Protein AF-A0A090MH27-F1 (afdb_monomer_lite)

Foldseek 3Di:
DVVCCVPPLVVLVVVLVVCVVVVPPCNLVSLQVSLVVLQVVLVVVVVVQVCCCVPVVDHPFDPDPCRCCVVVPVVSVCSNPVSVVSNVVSVVVVVVVVVVVVVVVVVVVVD

Secondary structure (DSSP, 8-state):
-HHHIIIIIHHHHHHHHHHHHTT-TTHHHHHHHHHHHHHHHHHHHHHHHHHHHHHH----S-SSHHIIIIIIIIIHHHHHHHHHHHHHHHHHHHHHHHHHHHHHHHHHHH-

Sequence (111 aa):
MEAITAILWGPMSFICAWSIVKQHPLRHPIQLIISVGQLYGDVLYFATCYFNEIVHNIVYCRPEQFYFYMYYVFCNAIWIVIPAALVVQSIVATKRAFAKVQAAEMSKKTL

Structure (mmCIF, N/CA/C/O backbone):
data_AF-A0A090MH27-F1
#
_entry.id   AF-A0A090MH27-F1
#
loop_
_atom_site.group_PDB
_atom_site.id
_atom_site.type_symbol
_atom_site.label_atom_id
_atom_site.label_alt_id
_atom_site.label_comp_id
_atom_site.label_asym_id
_atom_site.label_entity_id
_atom_site.label_seq_id
_atom_site.pdbx_PDB_ins_code
_atom_site.Cartn_x
_atom_site.Cartn_y
_atom_site.Cartn_z
_atom_site.occupancy
_atom_site.B_iso_or_equiv
_atom_site.auth_seq_id
_atom_site.auth_comp_id
_atom_site.auth_asym_id
_atom_site.auth_atom_id
_atom_site.pdbx_PDB_model_num
ATOM 1 N N . MET A 1 1 ? 13.861 1.090 -4.612 1.00 70.44 1 MET A N 1
ATOM 2 C CA . MET A 1 1 ? 12.450 0.793 -4.302 1.00 70.44 1 MET A CA 1
ATOM 3 C C . MET A 1 1 ? 12.293 -0.680 -3.921 1.00 70.44 1 MET A C 1
ATOM 5 O O . MET A 1 1 ? 11.902 -0.937 -2.792 1.00 70.44 1 MET A O 1
ATOM 9 N N . GLU A 1 2 ? 12.782 -1.610 -4.747 1.00 75.44 2 GLU A N 1
ATOM 10 C CA . GLU A 1 2 ? 12.766 -3.066 -4.474 1.00 75.44 2 GLU A CA 1
ATOM 11 C C . GLU A 1 2 ? 13.368 -3.521 -3.130 1.00 75.44 2 GLU A C 1
ATOM 13 O O . GLU A 1 2 ? 12.830 -4.389 -2.454 1.00 75.44 2 GLU A O 1
ATOM 18 N N . ALA A 1 3 ? 14.476 -2.923 -2.680 1.00 73.88 3 ALA A N 1
ATOM 19 C CA . ALA A 1 3 ? 15.062 -3.300 -1.388 1.00 73.88 3 ALA A CA 1
ATOM 20 C C . ALA A 1 3 ? 14.137 -2.954 -0.203 1.00 73.88 3 ALA A C 1
ATOM 22 O O . ALA A 1 3 ? 14.061 -3.693 0.775 1.00 73.88 3 ALA A O 1
ATOM 23 N N . ILE A 1 4 ? 13.405 -1.839 -0.302 1.00 77.31 4 ILE A N 1
ATOM 24 C CA . ILE A 1 4 ? 12.469 -1.387 0.733 1.00 77.31 4 ILE A CA 1
ATOM 25 C C . ILE A 1 4 ? 11.220 -2.271 0.729 1.00 77.31 4 ILE A C 1
ATOM 27 O O . ILE A 1 4 ? 10.759 -2.681 1.793 1.00 77.31 4 ILE A O 1
ATOM 31 N N . THR A 1 5 ? 10.695 -2.610 -0.452 1.00 76.88 5 THR A N 1
ATOM 32 C CA . THR A 1 5 ? 9.536 -3.504 -0.571 1.00 76.88 5 THR A CA 1
ATOM 33 C C . THR A 1 5 ? 9.858 -4.899 -0.038 1.00 76.88 5 THR A C 1
ATOM 35 O O . THR A 1 5 ? 9.075 -5.450 0.738 1.00 76.88 5 THR A O 1
ATOM 38 N N . ALA A 1 6 ? 11.042 -5.430 -0.348 1.00 77.00 6 ALA A N 1
ATOM 39 C CA . ALA A 1 6 ? 11.480 -6.740 0.119 1.00 77.00 6 ALA A CA 1
ATOM 40 C C . ALA A 1 6 ? 11.729 -6.793 1.637 1.00 77.00 6 ALA A C 1
ATOM 42 O O . ALA A 1 6 ? 11.297 -7.740 2.291 1.00 77.00 6 ALA A O 1
ATOM 43 N N . ILE A 1 7 ? 12.407 -5.790 2.209 1.00 84.56 7 ILE A N 1
ATOM 44 C CA . ILE A 1 7 ? 12.851 -5.826 3.614 1.00 84.56 7 ILE A CA 1
ATOM 45 C C . ILE A 1 7 ? 11.775 -5.310 4.577 1.00 84.56 7 ILE A C 1
ATOM 47 O O . ILE A 1 7 ? 11.691 -5.792 5.705 1.00 84.56 7 ILE A O 1
ATOM 51 N N . LEU A 1 8 ? 10.942 -4.352 4.160 1.00 83.19 8 LEU A N 1
ATOM 52 C CA . LEU A 1 8 ? 9.911 -3.769 5.025 1.00 83.19 8 LEU A CA 1
ATOM 53 C C . LEU A 1 8 ? 8.518 -4.306 4.697 1.00 83.19 8 LEU A C 1
ATOM 55 O O . LEU A 1 8 ? 7.869 -4.895 5.564 1.00 83.19 8 LEU A O 1
ATOM 59 N N . TRP A 1 9 ? 8.051 -4.148 3.454 1.00 83.94 9 TRP A N 1
ATOM 60 C CA . TRP A 1 9 ? 6.667 -4.494 3.107 1.00 83.94 9 TRP A CA 1
ATOM 61 C C . TRP A 1 9 ? 6.407 -6.003 3.109 1.00 83.94 9 TRP A C 1
ATOM 63 O O . TRP A 1 9 ? 5.330 -6.421 3.537 1.00 83.94 9 TRP A O 1
ATOM 73 N N . GLY A 1 10 ? 7.386 -6.820 2.712 1.00 84.81 10 GLY A N 1
ATOM 74 C CA . GLY A 1 10 ? 7.307 -8.283 2.773 1.00 84.81 10 GLY A CA 1
ATOM 75 C C . GLY A 1 10 ? 7.037 -8.799 4.195 1.00 84.81 10 GLY A C 1
ATOM 76 O O . GLY A 1 10 ? 5.956 -9.339 4.447 1.00 84.81 10 GLY A O 1
ATOM 77 N N . PRO A 1 11 ? 7.950 -8.584 5.163 1.00 88.75 11 PRO A N 1
ATOM 78 C CA . PRO A 1 11 ? 7.750 -8.997 6.553 1.00 88.75 11 PRO A CA 1
ATOM 79 C C . PRO A 1 11 ? 6.499 -8.391 7.199 1.00 88.75 1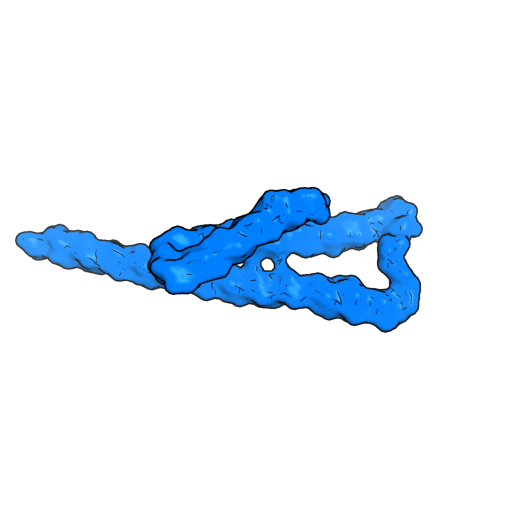1 PRO A C 1
ATOM 81 O O . PRO A 1 11 ? 5.742 -9.094 7.871 1.00 88.75 11 PRO A O 1
ATOM 84 N N . MET A 1 12 ? 6.221 -7.105 6.957 1.00 87.62 12 MET A N 1
ATOM 85 C CA . MET A 1 12 ? 5.027 -6.454 7.504 1.00 87.62 12 MET A CA 1
ATOM 86 C C . MET A 1 12 ? 3.720 -7.047 6.971 1.00 87.62 12 MET A C 1
ATOM 88 O O . MET A 1 12 ? 2.730 -7.080 7.703 1.00 87.62 12 MET A O 1
ATOM 92 N N . SER A 1 13 ? 3.699 -7.566 5.743 1.00 88.62 13 SER A N 1
ATOM 93 C CA . SER A 1 13 ? 2.512 -8.225 5.188 1.00 88.62 13 SER A CA 1
ATOM 94 C C . SER A 1 13 ? 2.148 -9.496 5.962 1.00 88.62 13 SER A C 1
ATOM 96 O O . SER A 1 13 ? 0.966 -9.738 6.212 1.00 88.62 13 SER A O 1
ATOM 98 N N . PHE A 1 14 ? 3.135 -10.254 6.455 1.00 91.38 14 PHE A N 1
ATOM 99 C CA . PHE A 1 14 ? 2.884 -11.394 7.347 1.00 91.38 14 PHE A CA 1
ATOM 100 C C . PHE A 1 14 ? 2.323 -10.953 8.703 1.00 91.38 14 PHE A C 1
ATOM 102 O O . PHE A 1 14 ? 1.377 -11.560 9.210 1.00 91.38 14 PHE A O 1
ATOM 109 N N . ILE A 1 15 ? 2.842 -9.858 9.267 1.00 90.81 15 ILE A N 1
ATOM 110 C CA . ILE A 1 15 ? 2.312 -9.270 10.509 1.00 90.81 15 ILE A CA 1
ATOM 111 C C . ILE A 1 15 ? 0.866 -8.797 10.303 1.00 90.81 15 ILE A C 1
ATOM 113 O O .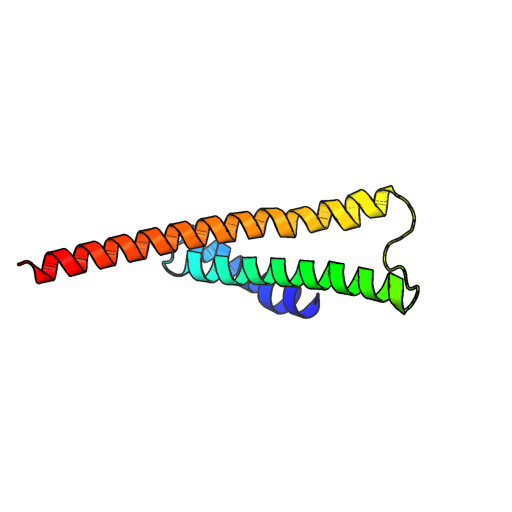 ILE A 1 15 ? 0.014 -8.987 11.175 1.00 90.81 15 ILE A O 1
ATOM 117 N N . CYS A 1 16 ? 0.560 -8.218 9.142 1.00 91.12 16 CYS A N 1
ATOM 118 C CA . CYS A 1 16 ? -0.794 -7.819 8.776 1.00 91.12 16 CYS A CA 1
ATOM 119 C C . CYS A 1 16 ? -1.728 -9.031 8.684 1.00 91.12 16 CYS A C 1
ATOM 121 O O .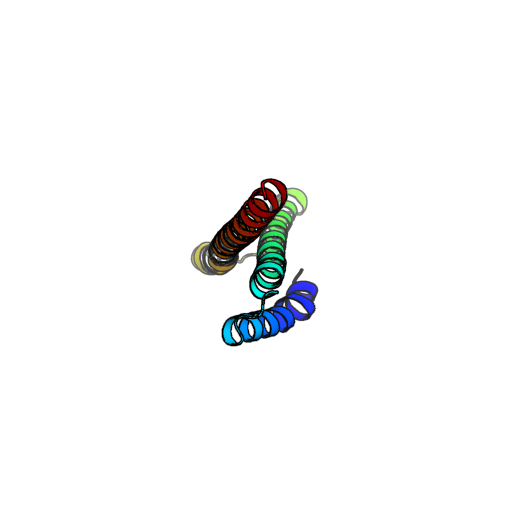 CYS A 1 16 ? -2.802 -9.013 9.284 1.00 91.12 16 CYS A O 1
ATOM 123 N N . ALA A 1 17 ? -1.306 -10.107 8.014 1.00 91.81 17 ALA A N 1
ATOM 124 C CA . ALA A 1 17 ? -2.069 -11.352 7.930 1.00 91.81 17 ALA A CA 1
ATOM 125 C C . ALA A 1 17 ? -2.355 -11.942 9.321 1.00 91.81 17 ALA A C 1
ATOM 127 O O . ALA A 1 17 ? -3.501 -12.260 9.645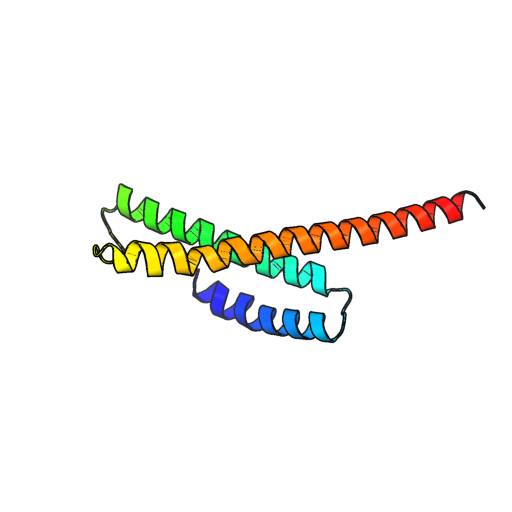 1.00 91.81 17 ALA A O 1
ATOM 128 N N . TRP A 1 18 ? -1.344 -11.995 10.191 1.00 94.12 18 TRP A N 1
ATOM 129 C CA . TRP A 1 18 ? -1.515 -12.417 11.581 1.00 94.12 18 TRP A CA 1
ATOM 130 C C . TRP A 1 18 ? -2.494 -11.512 12.346 1.00 94.12 18 TRP A C 1
ATOM 132 O O . TRP A 1 18 ? -3.387 -12.003 13.041 1.00 94.12 18 TRP A O 1
ATOM 142 N N . SER A 1 19 ? -2.387 -10.193 12.164 1.00 92.00 19 SER A N 1
ATOM 143 C CA . SER A 1 19 ? -3.275 -9.204 12.791 1.00 92.00 19 SER A CA 1
ATOM 144 C C . SER A 1 19 ? -4.728 -9.351 12.330 1.00 92.00 19 SER A C 1
ATOM 146 O O . SER A 1 19 ? -5.644 -9.129 13.122 1.00 92.00 19 SER A O 1
ATOM 148 N N . ILE A 1 20 ? -4.957 -9.754 11.073 1.00 91.69 20 ILE A N 1
ATOM 149 C CA . ILE A 1 20 ? -6.288 -10.077 10.543 1.00 91.69 20 ILE A CA 1
ATOM 150 C C . ILE A 1 20 ? -6.853 -11.309 11.254 1.00 91.69 20 ILE A C 1
ATOM 152 O O . ILE A 1 20 ? -7.971 -11.248 11.767 1.00 91.69 20 ILE A O 1
ATOM 156 N N . VAL A 1 21 ? -6.083 -12.398 11.336 1.00 94.31 21 VAL A N 1
ATOM 157 C CA . VAL A 1 21 ? -6.523 -13.653 11.970 1.00 94.31 21 VAL A CA 1
ATOM 158 C C . VAL A 1 21 ? -6.833 -13.450 13.454 1.00 94.31 21 VAL A C 1
ATOM 160 O O . VAL A 1 21 ? -7.838 -13.948 13.952 1.00 94.31 21 VAL A O 1
ATOM 163 N N . LYS A 1 22 ? -6.006 -12.678 14.164 1.00 93.12 22 LYS A N 1
ATOM 164 C CA . LYS A 1 22 ? -6.184 -12.397 15.595 1.00 93.12 22 LYS A CA 1
ATOM 165 C C . LYS A 1 22 ? -7.170 -11.267 15.902 1.00 93.12 22 LYS A C 1
ATOM 167 O O . LYS A 1 22 ? -7.349 -10.958 17.074 1.00 93.12 22 LYS A O 1
ATOM 172 N N . GLN A 1 23 ? -7.788 -10.648 14.888 1.00 89.69 23 GLN A N 1
ATOM 173 C CA . GLN A 1 23 ? -8.627 -9.447 15.043 1.00 89.69 23 GLN A CA 1
ATOM 174 C C . GLN A 1 23 ? -7.936 -8.362 15.890 1.00 89.69 23 GLN A C 1
ATOM 176 O O . GLN A 1 23 ? -8.554 -7.704 16.726 1.00 89.69 23 GLN A O 1
ATOM 181 N N . HIS A 1 24 ? -6.626 -8.198 15.698 1.00 91.44 24 HIS A N 1
ATOM 182 C CA . HIS A 1 24 ? -5.821 -7.303 16.517 1.00 91.44 24 HIS A CA 1
ATOM 183 C C . HIS A 1 24 ? -6.244 -5.841 16.277 1.00 91.44 24 HIS A C 1
ATOM 185 O O . HIS A 1 24 ? -6.422 -5.450 15.119 1.00 91.44 24 HIS A O 1
ATOM 191 N N . PRO A 1 25 ? -6.356 -4.987 17.314 1.00 89.62 25 PRO A N 1
ATOM 192 C CA . PRO A 1 25 ? -6.793 -3.595 17.149 1.00 89.62 25 PRO A CA 1
ATOM 193 C C . PRO A 1 25 ? -5.883 -2.784 16.211 1.00 89.62 25 PRO A C 1
ATOM 195 O O . PRO A 1 25 ? -6.343 -1.868 15.534 1.00 89.62 25 PRO A O 1
ATOM 198 N N . LEU A 1 26 ? -4.605 -3.165 16.101 1.00 91.44 26 LEU A N 1
ATOM 199 C CA . LEU A 1 26 ? -3.645 -2.536 15.183 1.00 91.44 26 LEU A CA 1
ATOM 200 C C . LEU A 1 26 ? -3.745 -3.014 13.724 1.00 91.44 26 LEU A C 1
ATOM 202 O O . LEU A 1 26 ? -2.985 -2.532 12.887 1.00 91.44 26 LEU A O 1
ATOM 206 N N . ARG A 1 27 ? -4.685 -3.905 13.382 1.00 93.06 27 ARG A N 1
ATOM 207 C CA . ARG A 1 27 ? -4.874 -4.401 12.009 1.00 93.06 27 ARG A CA 1
ATOM 208 C C . ARG A 1 27 ? -5.008 -3.264 10.998 1.00 93.06 27 ARG A C 1
ATOM 210 O O . ARG A 1 27 ? -4.305 -3.255 9.996 1.00 93.06 27 ARG A O 1
ATOM 217 N N . HIS A 1 28 ? -5.900 -2.308 11.262 1.00 93.50 28 HIS A N 1
ATOM 218 C CA . HIS A 1 28 ? -6.184 -1.216 10.329 1.00 93.50 28 HIS A CA 1
ATOM 219 C C . HIS A 1 28 ? -5.019 -0.229 10.169 1.00 93.50 28 HIS A C 1
ATOM 221 O O . HIS A 1 28 ? -4.699 0.083 9.023 1.00 93.50 28 HIS A O 1
ATOM 227 N N . PRO A 1 29 ? -4.337 0.210 11.246 1.00 93.69 29 PRO A N 1
ATOM 228 C CA . PRO A 1 29 ? -3.089 0.964 11.130 1.00 93.69 29 PRO A CA 1
ATOM 229 C C . PRO A 1 29 ? -2.000 0.244 10.325 1.00 93.69 29 PRO A C 1
ATOM 231 O O . PRO A 1 29 ? -1.434 0.835 9.410 1.00 93.69 29 PRO A O 1
ATOM 234 N N . ILE A 1 30 ? -1.737 -1.036 10.610 1.00 92.75 30 ILE A N 1
ATOM 235 C CA . ILE A 1 30 ? -0.696 -1.814 9.914 1.00 92.75 30 ILE A CA 1
ATOM 236 C C . ILE A 1 30 ? -1.047 -1.972 8.429 1.00 92.75 30 ILE A C 1
ATOM 238 O O . ILE A 1 30 ? -0.219 -1.687 7.565 1.00 92.75 30 ILE A O 1
ATOM 242 N N . GLN A 1 31 ? -2.295 -2.346 8.127 1.00 94.06 31 GLN A N 1
ATOM 243 C CA . GLN A 1 31 ? -2.807 -2.448 6.758 1.00 94.06 31 GLN A CA 1
ATOM 244 C C . GLN A 1 31 ? -2.684 -1.115 6.009 1.00 94.06 31 GLN A C 1
ATOM 246 O O . GLN A 1 31 ? -2.306 -1.108 4.839 1.00 94.06 31 GLN A O 1
ATOM 251 N N . LEU A 1 32 ? -2.983 0.009 6.670 1.00 94.31 32 LEU A N 1
ATOM 252 C CA . LEU A 1 32 ? -2.891 1.345 6.080 1.00 94.31 32 LEU A CA 1
ATOM 253 C C . LEU A 1 32 ? -1.445 1.691 5.704 1.00 94.31 32 LEU A C 1
ATOM 255 O O . LEU A 1 32 ? -1.208 2.110 4.576 1.00 94.31 32 LEU A O 1
ATOM 259 N N . ILE A 1 33 ? -0.488 1.478 6.614 1.00 93.38 33 ILE A N 1
ATOM 260 C CA . ILE A 1 33 ? 0.933 1.785 6.381 1.00 93.38 33 ILE A CA 1
ATOM 261 C C . ILE A 1 33 ? 1.470 0.973 5.200 1.00 93.38 33 ILE A C 1
ATOM 263 O O . ILE A 1 33 ? 2.078 1.545 4.298 1.00 93.38 33 ILE A O 1
ATOM 267 N N . ILE A 1 34 ? 1.208 -0.339 5.174 1.00 92.88 34 ILE A N 1
ATOM 268 C CA . ILE A 1 34 ? 1.644 -1.211 4.072 1.00 92.88 34 ILE A CA 1
ATOM 269 C C . ILE A 1 34 ? 1.027 -0.746 2.755 1.00 92.88 34 ILE A C 1
ATOM 271 O O . ILE A 1 34 ? 1.730 -0.608 1.760 1.00 92.88 34 ILE A O 1
ATOM 275 N N . SER A 1 35 ? -0.281 -0.480 2.749 1.00 93.88 35 SER A N 1
ATOM 276 C CA . SER A 1 35 ? -0.999 -0.142 1.520 1.00 93.88 35 SER A CA 1
ATOM 277 C C . SER A 1 35 ? -0.545 1.201 0.940 1.00 93.88 35 SER A C 1
ATOM 279 O O . SER A 1 35 ? -0.318 1.303 -0.260 1.00 93.88 35 SER A O 1
ATOM 281 N N . VAL A 1 36 ? -0.343 2.219 1.783 1.00 93.44 36 VAL A N 1
ATOM 282 C CA . VAL A 1 36 ? 0.227 3.507 1.352 1.00 93.44 36 VAL A CA 1
ATOM 283 C C . VAL A 1 36 ? 1.668 3.334 0.873 1.00 93.44 36 VAL A C 1
ATOM 285 O O . VAL A 1 36 ? 2.053 3.936 -0.124 1.00 93.44 36 VAL A O 1
ATOM 288 N N . GLY A 1 37 ? 2.450 2.486 1.544 1.00 91.00 37 GLY A N 1
ATOM 289 C CA . GLY A 1 37 ? 3.814 2.151 1.144 1.00 91.00 37 GLY A CA 1
ATOM 290 C C . GLY A 1 37 ? 3.909 1.531 -0.251 1.00 91.00 37 GLY A C 1
ATOM 291 O O . GLY A 1 37 ? 4.779 1.923 -1.027 1.00 91.00 37 GLY A O 1
ATOM 292 N N . GLN A 1 38 ? 2.996 0.613 -0.582 1.00 91.06 38 GLN A N 1
ATOM 293 C CA . GLN A 1 38 ? 2.902 0.009 -1.917 1.00 91.06 38 GLN A CA 1
ATOM 294 C C . GLN A 1 38 ? 2.495 1.042 -2.973 1.00 91.06 38 GLN A C 1
ATOM 296 O O . GLN A 1 38 ? 3.185 1.184 -3.976 1.00 91.06 38 GLN A O 1
ATOM 301 N N . LEU A 1 39 ? 1.462 1.851 -2.701 1.00 92.56 39 LEU A N 1
ATOM 30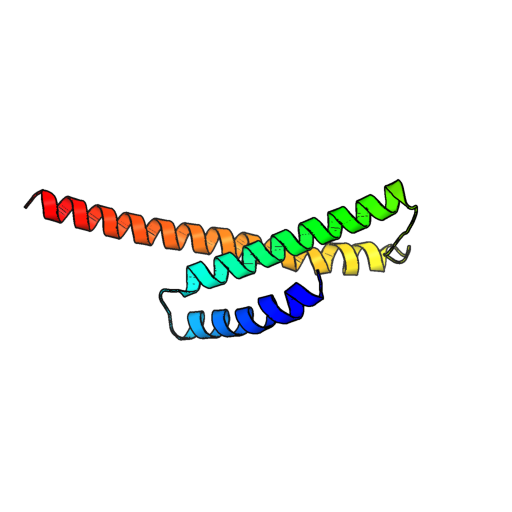2 C CA . LEU A 1 39 ? 1.037 2.923 -3.612 1.00 92.56 39 LEU A CA 1
ATOM 303 C C . LEU A 1 39 ? 2.156 3.932 -3.886 1.00 92.56 39 LEU A C 1
ATOM 305 O O . LEU A 1 39 ? 2.351 4.355 -5.022 1.00 92.56 39 LEU A O 1
ATOM 309 N N . TYR A 1 40 ? 2.900 4.320 -2.850 1.00 91.19 40 TYR A N 1
ATOM 310 C CA . TYR A 1 40 ? 4.049 5.206 -3.001 1.00 91.19 40 TYR A CA 1
ATOM 311 C C . TYR A 1 40 ? 5.158 4.561 -3.843 1.00 91.19 40 TYR A C 1
ATOM 313 O O . TYR A 1 40 ? 5.738 5.228 -4.700 1.00 91.19 40 TYR A O 1
ATOM 321 N N . GLY A 1 41 ? 5.426 3.269 -3.624 1.00 89.88 41 GLY A N 1
ATOM 322 C CA . GLY A 1 41 ? 6.360 2.482 -4.428 1.00 89.88 41 GLY A CA 1
ATOM 323 C C . GLY A 1 41 ? 5.994 2.494 -5.910 1.00 89.88 41 GLY A C 1
ATOM 324 O O . GLY A 1 41 ? 6.828 2.877 -6.726 1.00 89.88 41 GLY A O 1
ATOM 325 N N . ASP A 1 42 ? 4.741 2.182 -6.240 1.00 89.31 42 ASP A N 1
ATOM 326 C CA . ASP A 1 42 ? 4.254 2.146 -7.624 1.00 89.31 42 ASP A CA 1
ATOM 327 C C . ASP A 1 42 ? 4.269 3.528 -8.282 1.00 89.31 42 ASP A C 1
ATOM 329 O O . ASP A 1 42 ? 4.716 3.676 -9.417 1.00 89.31 42 ASP A O 1
ATOM 333 N N . VAL A 1 43 ? 3.847 4.581 -7.578 1.00 89.31 43 VAL A N 1
ATOM 334 C CA . VAL A 1 43 ? 3.930 5.947 -8.121 1.00 89.31 43 VAL A CA 1
ATOM 335 C C . VAL A 1 43 ? 5.381 6.308 -8.444 1.00 89.31 43 VAL A C 1
ATOM 337 O O . VAL A 1 43 ? 5.659 6.851 -9.515 1.00 89.31 43 VAL A O 1
ATOM 340 N N . LEU A 1 44 ? 6.319 5.968 -7.556 1.00 89.38 44 LEU A N 1
ATOM 341 C CA . LEU A 1 44 ? 7.742 6.197 -7.790 1.00 89.38 44 LEU A CA 1
ATOM 342 C C . LEU A 1 44 ? 8.281 5.326 -8.937 1.00 89.38 44 LEU A C 1
ATOM 344 O O . LEU A 1 44 ? 9.123 5.794 -9.703 1.00 89.38 44 LEU A O 1
ATOM 348 N N . TYR A 1 45 ? 7.782 4.097 -9.095 1.00 87.75 45 TYR A N 1
ATOM 349 C CA . TYR A 1 45 ? 8.113 3.211 -10.211 1.00 87.75 45 TYR A CA 1
ATOM 350 C C . TYR A 1 45 ? 7.785 3.873 -11.549 1.00 87.75 45 TYR A C 1
ATOM 352 O O . TYR A 1 45 ? 8.680 4.152 -12.345 1.00 87.75 45 TYR A O 1
ATOM 360 N N . PHE A 1 46 ? 6.510 4.209 -11.756 1.00 86.56 46 PHE A N 1
ATOM 361 C CA . PHE A 1 46 ? 6.037 4.794 -13.006 1.00 86.56 46 PHE A CA 1
ATOM 362 C C . PHE A 1 46 ? 6.698 6.147 -13.280 1.00 86.56 46 PHE A C 1
ATOM 364 O O . PHE A 1 46 ? 7.102 6.413 -14.412 1.00 86.56 46 PHE A O 1
ATOM 371 N N . ALA A 1 47 ? 6.872 6.980 -12.249 1.00 86.81 47 ALA A N 1
ATOM 372 C CA . ALA A 1 47 ? 7.529 8.276 -12.387 1.00 86.81 47 ALA A CA 1
ATOM 373 C C . ALA A 1 47 ? 8.998 8.143 -12.813 1.00 86.81 47 ALA A C 1
ATOM 375 O O . ALA A 1 47 ? 9.445 8.871 -13.698 1.00 86.81 47 ALA A O 1
ATOM 376 N N . THR A 1 48 ? 9.751 7.215 -12.216 1.00 86.44 48 THR A N 1
ATOM 377 C CA . THR A 1 48 ? 11.167 7.017 -12.561 1.00 86.44 48 THR A CA 1
ATOM 378 C C . THR A 1 48 ? 11.337 6.372 -13.931 1.00 86.44 48 THR A C 1
ATOM 380 O O . THR A 1 48 ? 12.213 6.805 -14.679 1.00 86.44 48 THR A O 1
ATOM 383 N N . CYS A 1 49 ? 10.493 5.407 -14.308 1.00 85.56 49 CYS A N 1
ATOM 384 C CA . CYS A 1 49 ? 10.488 4.850 -15.662 1.00 85.56 49 CYS A CA 1
ATOM 385 C C . CYS A 1 49 ? 10.209 5.935 -16.711 1.00 85.56 49 CYS A C 1
ATOM 387 O O . CYS A 1 49 ? 11.001 6.096 -17.636 1.00 85.56 49 CYS A O 1
ATOM 389 N N . TYR A 1 50 ? 9.157 6.735 -16.518 1.00 84.50 50 TYR A N 1
ATOM 390 C CA . TYR A 1 50 ? 8.787 7.814 -17.437 1.00 84.50 50 TYR A CA 1
ATOM 391 C C . TYR A 1 50 ? 9.855 8.915 -17.527 1.00 84.50 50 TYR A C 1
ATOM 393 O O . TYR A 1 50 ? 10.190 9.385 -18.613 1.00 84.50 50 TYR A O 1
ATOM 401 N N . PHE A 1 51 ? 10.442 9.308 -16.393 1.00 85.81 51 PHE A N 1
ATOM 402 C CA . PHE A 1 51 ? 11.510 10.307 -16.366 1.00 85.81 51 PHE A CA 1
ATOM 403 C C . PHE A 1 51 ? 12.757 9.841 -17.129 1.00 85.81 51 PHE A C 1
ATOM 405 O O . PHE A 1 51 ? 13.321 10.605 -17.908 1.00 85.81 51 PHE A O 1
ATOM 412 N N . ASN A 1 52 ? 13.184 8.591 -16.934 1.00 83.94 52 ASN A N 1
ATOM 413 C CA . ASN A 1 52 ? 14.348 8.046 -17.636 1.00 83.94 52 ASN A CA 1
ATOM 414 C C . ASN A 1 52 ? 14.105 7.870 -19.136 1.00 83.94 52 ASN A C 1
ATOM 416 O O . ASN A 1 52 ? 15.027 8.080 -19.925 1.00 83.94 52 ASN A O 1
ATOM 420 N N . GLU A 1 53 ? 12.880 7.538 -19.534 1.00 84.31 53 GLU A N 1
ATOM 421 C CA . GLU A 1 53 ? 12.509 7.473 -20.943 1.00 84.31 53 GLU A CA 1
ATOM 422 C C . GLU A 1 53 ? 12.629 8.855 -21.604 1.00 84.31 53 GLU A C 1
ATOM 424 O O . GLU A 1 53 ? 13.285 8.985 -22.632 1.00 84.31 53 GLU A O 1
ATOM 429 N N . ILE A 1 54 ? 12.099 9.908 -20.973 1.00 83.81 54 ILE A N 1
ATOM 430 C CA . ILE A 1 54 ? 12.116 11.269 -21.535 1.00 83.81 54 ILE A CA 1
ATOM 431 C C . ILE A 1 54 ? 13.502 11.911 -21.503 1.00 83.81 54 ILE A C 1
ATOM 433 O O . ILE A 1 54 ? 13.921 12.538 -22.474 1.00 83.81 54 ILE A O 1
ATOM 437 N N . VAL A 1 55 ? 14.196 11.825 -20.368 1.00 86.81 55 VAL A N 1
ATOM 438 C CA . VAL A 1 55 ? 15.426 12.597 -20.133 1.00 86.81 55 VAL A CA 1
ATOM 439 C C . VAL A 1 55 ? 16.659 11.838 -20.603 1.00 86.81 55 VAL A C 1
ATOM 441 O O . VAL A 1 55 ? 17.584 12.437 -21.150 1.00 86.81 55 VAL A O 1
ATOM 444 N N . HIS A 1 56 ? 16.680 10.521 -20.405 1.00 81.44 56 HIS A N 1
ATOM 445 C CA . HIS A 1 56 ? 17.849 9.689 -20.676 1.00 81.44 56 HIS A CA 1
ATOM 446 C C . HIS A 1 56 ? 17.684 8.794 -21.912 1.00 81.44 56 HIS A C 1
ATOM 448 O O . HIS A 1 56 ? 18.659 8.163 -22.312 1.00 81.44 56 HIS A O 1
ATOM 454 N N . ASN A 1 57 ? 16.502 8.763 -22.550 1.00 80.69 57 ASN A N 1
ATOM 455 C CA . ASN A 1 57 ? 16.170 7.849 -23.653 1.00 80.69 57 ASN A CA 1
ATOM 456 C C . ASN A 1 57 ? 16.440 6.371 -23.300 1.00 80.69 57 ASN A C 1
ATOM 458 O O . ASN A 1 57 ? 16.758 5.557 -24.168 1.00 80.69 57 ASN A O 1
ATOM 462 N N . ILE A 1 58 ? 16.333 6.021 -22.012 1.00 79.12 58 ILE A N 1
ATOM 463 C CA . ILE A 1 58 ? 16.508 4.653 -21.519 1.00 79.12 58 ILE A CA 1
ATOM 464 C C . ILE A 1 58 ? 15.127 4.036 -21.351 1.00 79.12 58 ILE A C 1
ATOM 466 O O . ILE A 1 58 ? 14.354 4.441 -20.484 1.00 79.12 58 ILE A O 1
ATOM 470 N N . VAL A 1 59 ? 14.841 3.015 -22.154 1.00 77.38 59 VAL A N 1
ATOM 471 C CA . VAL A 1 59 ? 13.608 2.237 -22.044 1.00 77.38 59 VAL A CA 1
ATOM 472 C C . VAL A 1 59 ? 13.893 0.987 -21.213 1.00 77.38 59 VAL A C 1
ATOM 474 O O . VAL A 1 59 ? 14.656 0.114 -21.622 1.00 77.38 59 VAL A O 1
ATOM 477 N N . TYR A 1 60 ? 13.291 0.905 -20.026 1.00 73.31 60 TYR A N 1
ATOM 478 C CA . TYR A 1 60 ? 13.453 -0.247 -19.127 1.00 73.31 60 TYR A CA 1
ATOM 479 C C . TYR A 1 60 ? 12.538 -1.429 -19.474 1.00 73.31 60 TYR A C 1
ATOM 481 O O . TYR A 1 60 ? 12.818 -2.560 -19.080 1.00 73.31 60 TYR A O 1
ATOM 489 N N . CYS A 1 61 ? 11.440 -1.183 -20.193 1.00 73.38 61 CYS A N 1
ATOM 490 C CA . CYS A 1 61 ? 10.530 -2.226 -20.656 1.00 73.38 61 CYS A CA 1
ATOM 491 C C . CYS A 1 61 ? 10.938 -2.698 -22.057 1.00 73.38 61 CYS A C 1
ATOM 493 O O . CYS A 1 61 ? 11.384 -1.899 -22.880 1.00 73.38 61 CYS A O 1
ATOM 495 N N . ARG A 1 62 ? 10.776 -3.990 -22.358 1.00 74.19 62 ARG A N 1
ATOM 496 C CA . ARG A 1 62 ? 10.979 -4.444 -23.734 1.00 74.19 62 ARG A CA 1
ATOM 497 C C . ARG A 1 62 ? 9.888 -3.875 -24.660 1.00 74.19 62 ARG A C 1
ATOM 499 O O . ARG A 1 62 ? 8.759 -3.687 -24.207 1.00 74.19 62 ARG A O 1
ATOM 506 N N . PRO A 1 63 ? 10.198 -3.614 -25.943 1.00 73.06 63 PRO A N 1
ATOM 507 C CA . PRO A 1 63 ? 9.294 -2.894 -26.837 1.00 73.06 63 PRO A CA 1
ATOM 508 C C . PRO A 1 63 ? 8.068 -3.703 -27.287 1.00 73.06 63 PRO A C 1
ATOM 510 O O . PRO A 1 63 ? 7.160 -3.133 -27.891 1.00 73.06 63 PRO A O 1
ATOM 513 N N . GLU A 1 64 ? 8.007 -5.018 -27.052 1.00 81.94 64 GLU A N 1
ATOM 514 C CA . GLU A 1 64 ? 6.861 -5.806 -27.492 1.00 81.94 64 GLU A CA 1
ATOM 515 C C . GLU A 1 64 ? 5.615 -5.479 -26.650 1.00 81.94 64 GLU A C 1
ATOM 517 O O . GLU A 1 64 ? 5.622 -5.541 -25.418 1.00 81.94 64 GLU A O 1
ATOM 522 N N . GLN A 1 65 ? 4.503 -5.186 -27.334 1.00 80.81 65 GLN A N 1
ATOM 523 C CA . GLN A 1 65 ? 3.255 -4.717 -26.714 1.00 80.81 65 GLN A CA 1
ATOM 524 C C . GLN A 1 65 ? 2.736 -5.644 -25.606 1.00 80.81 65 GLN A C 1
ATOM 526 O O . GLN A 1 65 ? 2.176 -5.176 -24.616 1.00 80.81 65 GLN A O 1
ATOM 531 N N . PHE A 1 66 ? 2.944 -6.957 -25.742 1.00 84.38 66 PHE A N 1
ATOM 532 C CA . PHE A 1 66 ? 2.558 -7.926 -24.721 1.00 84.38 66 PHE A CA 1
ATOM 533 C C . PHE A 1 66 ? 3.248 -7.660 -23.375 1.00 84.38 66 PHE A C 1
ATOM 535 O O . PHE A 1 66 ? 2.577 -7.623 -22.345 1.00 84.38 66 PHE A O 1
ATOM 542 N N . TYR A 1 67 ? 4.565 -7.431 -23.368 1.00 82.62 67 TYR A N 1
ATOM 543 C CA . TYR A 1 67 ? 5.305 -7.176 -22.129 1.00 82.62 67 TYR A CA 1
ATOM 544 C C . TYR A 1 67 ? 4.914 -5.834 -21.515 1.00 82.62 67 TYR A C 1
ATOM 546 O O . TYR A 1 67 ? 4.758 -5.740 -20.299 1.00 82.62 67 TYR A O 1
ATOM 554 N N . PHE A 1 68 ? 4.652 -4.821 -22.338 1.00 82.94 68 PHE A N 1
ATOM 555 C CA . PHE A 1 68 ? 4.177 -3.540 -21.833 1.00 82.94 68 PHE A CA 1
ATOM 556 C C . PHE A 1 68 ? 2.809 -3.664 -21.140 1.00 82.94 68 PHE A C 1
ATOM 558 O O . PHE A 1 68 ? 2.663 -3.339 -19.963 1.00 82.94 68 PHE A O 1
ATOM 565 N N . TYR A 1 69 ? 1.790 -4.193 -21.817 1.00 83.00 69 TYR A N 1
ATOM 566 C CA . TYR A 1 69 ? 0.450 -4.220 -21.227 1.00 83.00 69 TYR A CA 1
ATOM 567 C C . TYR A 1 69 ? 0.296 -5.267 -20.122 1.00 83.00 69 TYR A C 1
ATOM 569 O O . TYR A 1 69 ? -0.334 -4.978 -19.106 1.00 83.00 69 TYR A O 1
ATOM 577 N N . MET A 1 70 ? 0.865 -6.466 -20.274 1.00 87.56 70 MET A N 1
ATOM 578 C CA . MET A 1 70 ? 0.703 -7.515 -19.262 1.00 87.56 70 MET A CA 1
ATOM 579 C C . MET A 1 70 ? 1.646 -7.332 -18.075 1.00 87.56 70 MET A C 1
ATOM 581 O O . MET A 1 70 ? 1.199 -7.365 -16.932 1.00 87.56 70 MET A O 1
ATOM 585 N N . TYR A 1 71 ? 2.941 -7.116 -18.313 1.00 84.31 71 TYR A N 1
ATOM 586 C CA . TYR A 1 71 ? 3.906 -7.040 -17.214 1.00 84.31 71 TYR A CA 1
ATOM 587 C C . TYR A 1 71 ? 3.981 -5.637 -16.625 1.00 84.31 71 TYR A C 1
ATOM 589 O O . TYR A 1 71 ? 3.948 -5.486 -15.409 1.00 84.31 71 TYR A O 1
ATOM 597 N N . TYR A 1 72 ? 4.075 -4.605 -17.461 1.00 83.00 72 TYR A N 1
ATOM 598 C CA . TYR A 1 72 ? 4.270 -3.251 -16.951 1.00 83.00 72 TYR A CA 1
ATOM 599 C C . TYR A 1 72 ? 2.963 -2.614 -16.465 1.00 83.00 72 TYR A C 1
ATOM 601 O O . TYR A 1 72 ? 2.945 -2.027 -15.388 1.00 83.00 72 TYR A O 1
ATOM 609 N N . VAL A 1 73 ? 1.850 -2.766 -17.188 1.00 85.75 73 VAL A N 1
ATOM 610 C CA . VAL A 1 73 ? 0.568 -2.172 -16.769 1.00 85.75 73 VAL A CA 1
ATOM 611 C C . VAL A 1 73 ? -0.216 -3.104 -15.850 1.00 85.75 73 VAL A C 1
ATOM 613 O O . VAL A 1 73 ? -0.508 -2.733 -14.718 1.00 85.75 73 VAL A O 1
ATOM 616 N N . PHE A 1 74 ? -0.572 -4.306 -16.309 1.00 89.12 74 PHE A N 1
ATOM 617 C CA . PHE A 1 74 ? -1.509 -5.167 -15.584 1.00 89.12 74 PHE A CA 1
ATOM 618 C C . PHE A 1 74 ? -0.942 -5.693 -14.262 1.00 89.12 74 PHE A C 1
ATOM 620 O O . PHE A 1 74 ? -1.620 -5.571 -13.240 1.00 89.12 74 PHE A O 1
ATOM 627 N N . CYS A 1 75 ? 0.289 -6.222 -14.250 1.00 89.12 75 CYS A N 1
ATOM 628 C CA . CYS A 1 75 ? 0.888 -6.677 -12.997 1.00 89.12 75 CYS A CA 1
ATOM 629 C C . CYS A 1 75 ? 0.987 -5.527 -11.994 1.00 89.12 75 CYS A C 1
ATOM 631 O O . CYS A 1 75 ? 0.489 -5.690 -10.898 1.00 89.12 75 CYS A O 1
ATOM 633 N N . ASN A 1 76 ? 1.494 -4.344 -12.352 1.00 90.06 76 ASN A N 1
ATOM 634 C CA . ASN A 1 76 ? 1.553 -3.223 -11.400 1.00 90.06 76 ASN A CA 1
ATOM 635 C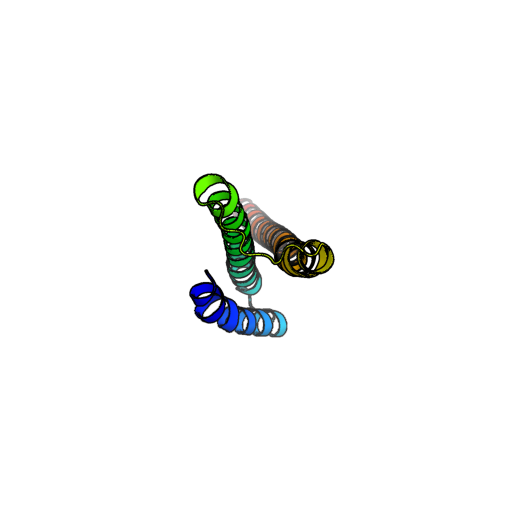 C . ASN A 1 76 ? 0.161 -2.679 -11.013 1.00 90.06 76 ASN A C 1
ATOM 637 O O . ASN A 1 76 ? -0.049 -2.259 -9.879 1.00 90.06 76 ASN A O 1
ATOM 641 N N . ALA A 1 77 ? -0.842 -2.743 -11.895 1.00 89.88 77 ALA A N 1
ATOM 642 C CA . ALA A 1 77 ? -2.192 -2.266 -11.583 1.00 89.88 77 ALA A CA 1
ATOM 643 C C . ALA A 1 77 ? -2.821 -2.991 -10.381 1.00 89.88 77 ALA A C 1
ATOM 645 O O . ALA A 1 77 ? -3.575 -2.383 -9.621 1.00 89.88 77 ALA A O 1
ATOM 646 N N . ILE A 1 78 ? -2.494 -4.267 -10.160 1.00 93.12 78 ILE A N 1
ATOM 647 C CA . ILE A 1 78 ? -2.970 -5.024 -8.993 1.00 93.12 78 ILE A CA 1
ATOM 648 C C . ILE A 1 78 ? -2.434 -4.408 -7.677 1.00 93.12 78 ILE A C 1
ATOM 650 O O . ILE A 1 78 ? -3.171 -4.346 -6.689 1.00 93.12 78 ILE A O 1
ATOM 654 N N . TRP A 1 79 ? -1.203 -3.883 -7.682 1.00 89.56 79 TRP A N 1
ATOM 655 C CA . TRP A 1 79 ? -0.522 -3.250 -6.543 1.00 89.56 79 TRP A CA 1
ATOM 656 C C . TRP A 1 79 ? -0.966 -1.792 -6.344 1.00 89.56 79 TRP A C 1
ATOM 658 O O . TRP A 1 79 ? -0.767 -1.220 -5.275 1.00 89.56 79 TRP A O 1
ATOM 668 N N . ILE A 1 80 ? -1.727 -1.241 -7.293 1.00 92.19 80 ILE A N 1
ATOM 669 C CA . ILE A 1 80 ? -2.450 0.021 -7.125 1.00 92.19 80 ILE A CA 1
ATOM 670 C C . ILE A 1 80 ? -3.865 -0.232 -6.597 1.00 92.19 80 ILE A C 1
ATOM 672 O O . ILE A 1 80 ? -4.273 0.304 -5.564 1.00 92.19 80 ILE A O 1
ATOM 676 N N . VAL A 1 81 ? -4.639 -1.063 -7.297 1.00 94.94 81 VAL A N 1
ATOM 677 C CA . VAL A 1 81 ? -6.079 -1.213 -7.054 1.00 94.94 81 VAL A CA 1
ATOM 678 C C . VAL A 1 81 ? -6.359 -1.854 -5.695 1.00 94.94 81 VAL A C 1
ATOM 680 O O . VAL A 1 81 ? -7.203 -1.354 -4.944 1.00 94.94 81 VAL A O 1
ATOM 683 N N . ILE A 1 82 ? -5.652 -2.935 -5.347 1.00 94.31 82 ILE A N 1
ATOM 684 C CA . ILE A 1 82 ? -5.890 -3.641 -4.081 1.00 94.31 82 ILE A CA 1
ATOM 685 C C . ILE A 1 82 ? -5.488 -2.759 -2.887 1.00 94.31 82 ILE A C 1
ATOM 687 O O . ILE A 1 82 ? -6.335 -2.538 -2.014 1.00 94.31 82 ILE A O 1
ATOM 691 N N . PRO A 1 83 ? -4.269 -2.186 -2.826 1.00 93.56 83 PRO A N 1
ATOM 692 C CA . PRO A 1 83 ? -3.889 -1.296 -1.732 1.00 93.56 83 PRO A CA 1
ATOM 693 C C . PRO A 1 83 ? -4.785 -0.065 -1.604 1.00 93.56 83 PRO A C 1
ATOM 695 O O . PRO A 1 83 ? -5.151 0.291 -0.485 1.00 93.56 83 PRO A O 1
ATOM 698 N N . ALA A 1 84 ? -5.230 0.544 -2.708 1.00 94.75 84 ALA A N 1
ATOM 699 C CA . ALA A 1 84 ? -6.174 1.661 -2.652 1.00 94.75 84 ALA A CA 1
ATOM 700 C C . ALA A 1 84 ? -7.498 1.269 -1.971 1.00 94.75 84 ALA A C 1
ATOM 702 O O . ALA A 1 84 ? -7.979 1.978 -1.081 1.00 94.75 84 ALA A O 1
ATOM 703 N N . ALA A 1 85 ? -8.062 0.109 -2.318 1.00 96.50 85 ALA A N 1
ATOM 704 C CA . ALA A 1 85 ? -9.265 -0.401 -1.665 1.00 96.50 85 ALA A CA 1
ATOM 705 C C . ALA A 1 85 ? -9.036 -0.678 -0.165 1.00 96.50 85 ALA A C 1
ATOM 707 O O . ALA A 1 85 ? -9.872 -0.319 0.672 1.00 96.50 85 ALA A O 1
ATOM 708 N N . LEU A 1 86 ? -7.885 -1.258 0.195 1.00 94.94 86 LEU A N 1
ATOM 709 C CA . LEU A 1 86 ? -7.512 -1.537 1.587 1.00 94.94 86 LEU A CA 1
ATOM 710 C C . LEU A 1 86 ? -7.295 -0.261 2.413 1.00 94.94 86 LEU A C 1
ATOM 712 O O . LEU A 1 86 ? -7.633 -0.250 3.601 1.00 94.94 86 LEU A O 1
ATOM 716 N N . VAL A 1 87 ? -6.784 0.816 1.805 1.00 96.12 87 VAL A N 1
ATOM 717 C CA . VAL A 1 87 ? -6.680 2.142 2.433 1.00 96.12 87 VAL A CA 1
ATOM 718 C C . VAL A 1 87 ? -8.066 2.670 2.778 1.00 96.12 87 VAL A C 1
ATOM 720 O O . VAL A 1 87 ? -8.320 3.010 3.936 1.00 96.12 87 VAL A O 1
ATOM 723 N N . VAL A 1 88 ? -8.987 2.684 1.810 1.00 96.94 88 VAL A N 1
ATOM 724 C CA . VAL A 1 88 ? -10.365 3.154 2.028 1.00 96.94 88 VAL A CA 1
ATOM 725 C C . VAL A 1 88 ? -11.043 2.333 3.123 1.00 96.94 88 VAL A C 1
ATOM 727 O O . VAL A 1 88 ? -11.637 2.899 4.044 1.00 96.94 88 VAL A O 1
ATOM 730 N N . GLN A 1 89 ? -10.904 1.007 3.079 1.00 95.88 89 GLN A N 1
ATOM 731 C CA . GLN A 1 89 ? -11.454 0.114 4.094 1.00 95.88 89 GLN A CA 1
ATOM 732 C C . GLN A 1 89 ? -10.932 0.455 5.499 1.00 95.88 89 GLN A C 1
ATOM 734 O O . GLN A 1 89 ? -11.724 0.567 6.440 1.00 95.88 89 GLN A O 1
ATOM 739 N N . SER A 1 90 ? -9.618 0.647 5.649 1.00 95.62 90 SER A N 1
ATOM 740 C CA . SER A 1 90 ? -9.008 0.991 6.934 1.00 95.62 90 SER A CA 1
ATOM 741 C C . SER A 1 90 ? -9.414 2.373 7.430 1.00 95.62 90 SER A C 1
ATOM 743 O O . SER A 1 90 ? -9.743 2.512 8.605 1.00 95.62 90 SER A O 1
ATOM 745 N N . ILE A 1 91 ? -9.479 3.378 6.556 1.00 96.00 91 ILE A N 1
ATOM 746 C CA . ILE A 1 91 ? -9.935 4.725 6.923 1.00 96.00 91 ILE A CA 1
ATOM 747 C C . ILE A 1 91 ? -11.384 4.688 7.416 1.00 96.00 91 ILE A C 1
ATOM 749 O O . ILE A 1 91 ? -11.695 5.255 8.465 1.00 96.00 91 ILE A O 1
ATOM 753 N N . VAL A 1 92 ? -12.275 3.992 6.704 1.00 96.56 92 VAL A N 1
ATOM 754 C CA . VAL A 1 92 ? -13.689 3.878 7.090 1.00 96.56 92 VAL A CA 1
ATOM 755 C C . VAL A 1 92 ? -13.840 3.158 8.430 1.00 96.56 92 VAL A C 1
ATOM 757 O O . VAL A 1 92 ? -14.620 3.601 9.276 1.00 96.56 92 VAL A O 1
ATOM 760 N N . ALA A 1 93 ? -13.096 2.073 8.652 1.00 94.44 93 ALA A N 1
ATOM 761 C CA . ALA A 1 93 ? -13.124 1.341 9.915 1.00 94.44 93 ALA A CA 1
ATOM 762 C C . ALA A 1 93 ? -12.630 2.204 11.085 1.00 94.44 93 ALA A C 1
ATOM 764 O O . ALA A 1 93 ? -13.314 2.311 12.104 1.00 94.44 93 ALA A O 1
ATOM 765 N N . THR A 1 94 ? -11.499 2.888 10.906 1.00 94.44 94 THR A N 1
ATOM 766 C CA . THR A 1 94 ? -10.929 3.799 11.902 1.00 94.44 94 THR A CA 1
ATOM 767 C C . THR A 1 94 ? -11.884 4.953 12.211 1.00 94.44 94 THR A C 1
ATOM 769 O O . THR A 1 94 ? -12.194 5.192 13.377 1.00 94.44 94 THR A O 1
ATOM 772 N N . LYS A 1 95 ? -12.457 5.607 11.191 1.00 95.62 95 LYS A N 1
ATOM 773 C CA . LYS A 1 95 ? -13.474 6.660 11.364 1.00 95.62 95 LYS A CA 1
ATOM 774 C C . LYS A 1 95 ? -14.654 6.178 12.210 1.00 95.62 95 LYS A C 1
ATOM 776 O O . LYS A 1 95 ? -15.083 6.876 13.124 1.00 95.62 95 LYS A O 1
ATOM 781 N N . ARG A 1 96 ? -15.188 4.986 11.916 1.00 95.31 96 ARG A N 1
ATOM 782 C CA . ARG A 1 96 ? -16.310 4.398 12.669 1.00 95.31 96 ARG A CA 1
ATOM 783 C C . ARG A 1 96 ? -15.938 4.113 14.123 1.00 95.31 96 ARG A C 1
ATOM 785 O O . ARG A 1 96 ? -16.773 4.321 14.998 1.00 95.31 96 ARG A O 1
ATOM 792 N N . ALA A 1 97 ? -14.715 3.649 14.381 1.00 94.44 97 ALA A N 1
ATOM 793 C CA . ALA A 1 97 ? -14.230 3.413 15.737 1.00 94.44 97 ALA A CA 1
ATOM 794 C C . ALA A 1 97 ? -14.164 4.723 16.539 1.00 94.44 97 ALA A C 1
ATOM 796 O O . ALA A 1 97 ? -14.765 4.808 17.607 1.00 94.44 97 ALA A O 1
ATOM 797 N N . PHE A 1 98 ? -13.538 5.768 15.988 1.00 94.56 98 PHE A N 1
ATOM 798 C CA . PHE A 1 98 ? -13.454 7.077 16.644 1.00 94.56 98 PHE A CA 1
ATOM 799 C C . PHE A 1 98 ? -14.826 7.723 16.867 1.00 94.56 98 PHE A C 1
ATOM 801 O O . PHE A 1 98 ? -15.084 8.231 17.954 1.00 94.56 98 PHE A O 1
ATOM 808 N N . ALA A 1 99 ? -15.741 7.640 15.894 1.00 95.69 99 ALA A N 1
ATOM 809 C CA . ALA A 1 99 ? -17.095 8.177 16.045 1.00 95.69 99 ALA A CA 1
ATOM 810 C C . ALA A 1 99 ? -17.860 7.529 17.215 1.00 95.69 99 ALA A C 1
ATOM 812 O O . ALA A 1 99 ? -18.563 8.215 17.955 1.00 95.69 99 ALA A O 1
ATOM 813 N N . LYS A 1 100 ? -17.700 6.212 17.418 1.00 95.19 100 LYS A N 1
ATOM 814 C CA . LYS A 1 100 ? -18.304 5.504 18.558 1.00 95.19 100 LYS A CA 1
ATOM 815 C C . LYS A 1 100 ? -17.713 5.950 19.894 1.00 95.19 100 LYS A C 1
ATOM 817 O O . LYS A 1 100 ? -18.466 6.142 20.844 1.00 95.19 100 LYS A O 1
ATOM 822 N N . VAL A 1 101 ? -16.392 6.123 19.962 1.00 94.94 101 VAL A N 1
ATOM 823 C CA . VAL A 1 101 ? -15.714 6.608 21.175 1.00 94.94 101 VAL A CA 1
ATOM 824 C C . VAL A 1 101 ? -16.187 8.021 21.519 1.00 94.94 101 VAL A C 1
ATOM 826 O O . VAL A 1 101 ? -16.604 8.261 22.647 1.00 94.94 101 VAL A O 1
ATOM 829 N N . GLN A 1 102 ? -16.239 8.921 20.535 1.00 94.56 102 GLN A N 1
ATOM 830 C CA . GLN A 1 102 ? -16.708 10.293 20.732 1.00 94.56 102 GLN A CA 1
ATOM 831 C C . GLN A 1 102 ? -18.163 10.347 21.224 1.00 94.56 102 GLN A C 1
ATOM 833 O O . GLN A 1 102 ? -18.475 11.091 22.152 1.00 94.56 102 GLN A O 1
ATOM 838 N N . ALA A 1 103 ? -19.057 9.531 20.655 1.00 94.44 103 ALA A N 1
ATOM 839 C CA . ALA A 1 103 ? -20.444 9.442 21.114 1.00 94.44 103 ALA A CA 1
ATOM 840 C C . ALA A 1 103 ? -20.553 8.950 22.570 1.00 94.44 103 ALA A C 1
ATOM 842 O O . ALA A 1 103 ? -21.331 9.500 23.352 1.00 94.44 103 ALA A O 1
ATOM 843 N N . ALA A 1 104 ? -19.746 7.955 22.954 1.00 93.56 104 ALA A N 1
ATOM 844 C CA . ALA A 1 104 ? -19.711 7.439 24.321 1.00 93.56 104 ALA A CA 1
ATOM 845 C C . ALA A 1 104 ? -19.177 8.476 25.327 1.00 93.56 104 ALA A C 1
ATOM 847 O O . ALA A 1 104 ? -19.696 8.585 26.438 1.00 93.56 104 ALA A O 1
ATOM 848 N N . GLU A 1 105 ? -18.173 9.266 24.941 1.00 93.12 105 GLU A N 1
ATOM 849 C CA . GLU A 1 105 ? -17.644 10.352 25.771 1.00 93.12 105 GLU A CA 1
ATOM 850 C C . GLU A 1 105 ? -18.650 11.492 25.959 1.00 93.12 105 GLU A C 1
ATOM 852 O O . GLU A 1 105 ? -18.777 12.007 27.068 1.00 93.12 105 GLU A O 1
ATOM 857 N N . MET A 1 106 ? -19.398 11.866 24.914 1.00 90.12 106 MET A N 1
ATOM 858 C CA . MET A 1 106 ? -20.456 12.876 25.035 1.00 90.12 106 MET A CA 1
ATOM 859 C C . MET A 1 106 ? -21.559 12.417 25.991 1.00 90.12 106 MET A C 1
ATOM 861 O O . MET A 1 106 ? -21.933 13.170 26.883 1.00 90.12 106 MET A O 1
ATOM 865 N N . SER A 1 107 ? -22.013 11.164 25.874 1.00 86.75 107 SER A N 1
ATOM 866 C CA . SER A 1 107 ? -23.036 10.610 26.771 1.00 86.75 107 SER A CA 1
ATOM 867 C C . SER A 1 107 ? -22.600 10.594 28.240 1.00 86.75 107 SER A C 1
ATOM 869 O O . SER A 1 107 ? -23.447 10.759 29.112 1.00 86.75 107 SER A O 1
ATOM 871 N N . LYS A 1 108 ? -21.303 10.409 28.529 1.00 80.75 108 LYS A N 1
ATOM 872 C CA . LYS A 1 108 ? -20.761 10.470 29.898 1.00 80.75 108 LYS A CA 1
ATOM 873 C C . LYS A 1 108 ? -20.709 11.881 30.480 1.00 80.75 108 LYS A C 1
ATOM 875 O O . LYS A 1 108 ? -20.719 12.002 31.692 1.00 80.75 108 LYS A O 1
ATOM 880 N N . LYS A 1 109 ? -20.601 12.922 29.648 1.00 72.38 109 LYS A N 1
ATOM 881 C CA . LYS A 1 109 ? -20.566 14.325 30.105 1.00 72.38 109 LYS A CA 1
ATOM 882 C C . LYS A 1 109 ? -21.956 14.910 30.367 1.00 72.38 109 LYS A C 1
ATOM 884 O O . LYS A 1 109 ? -22.051 15.980 30.954 1.00 72.38 109 LYS A O 1
ATOM 889 N N . THR A 1 110 ? -23.008 14.264 29.865 1.00 67.69 110 THR A N 1
ATOM 890 C CA . THR A 1 110 ? -24.406 14.696 30.031 1.00 67.69 110 THR A CA 1
ATOM 891 C C . THR A 1 110 ? -25.078 14.083 31.270 1.00 67.69 110 THR A C 1
ATOM 893 O O . THR A 1 110 ? -26.123 14.577 31.683 1.00 67.69 110 THR A O 1
ATOM 896 N N . LEU A 1 111 ? -24.488 13.029 31.847 1.00 55.28 111 LEU A N 1
ATOM 897 C CA . LEU A 1 111 ? -24.855 12.430 33.139 1.00 55.28 111 LEU A CA 1
ATOM 898 C C . LEU A 1 111 ? -24.112 13.121 34.286 1.00 55.28 111 LEU A C 1
ATOM 900 O O . LEU A 1 111 ? -24.728 13.252 35.363 1.00 55.28 111 LEU A O 1
#

pLDDT: mean 87.9, std 7.47, range [55.28, 96.94]

Organism: NCBI:txid2594811

InterPro domains:
  IPR007905 Emopamil-binding protein [PTHR14207] (1-105)
  IPR033118 EXPERA domain [PF05241] (1-90)
  IPR033118 EXPERA domain [PS51751] (1-87)

Radius of gyration: 19.59 Å; chains: 1; bounding box: 43×28×61 Å